Protein AF-A0A6L3CCB9-F1 (afdb_monomer)

Foldseek 3Di:
DEAEDEDEAEAEEEYEYEYYDEYEHYAYYEAEYYDEYEHEHEYEHEYEYEYEHEYEYEHEYYYYYHYDYYYYYYYDD

Radius of gyration: 10.67 Å; Cα contacts (8 Å, |Δi|>4): 228; chains: 1; bounding box: 27×14×30 Å

pLDDT: mean 77.96, std 4.18, range [63.22, 83.0]

Sequence (77 aa):
MAVGVGSGVEVGTGVTVGVGSGVEVGTGVAVGVGSGVEVGTGVAVGVGSGVEVGTGVAVGVGSGVEVGTGVAVGVGS

Nearest PDB structures (foldseek):
  8x0z-assembly1_A  TM=1.797E-01  e=9.640E-01  Flavobacterium frigoris PS1

Structure (mmCIF, N/CA/C/O backbone):
data_AF-A0A6L3CCB9-F1
#
_entry.id   AF-A0A6L3CCB9-F1
#
loop_
_atom_site.group_PDB
_atom_site.id
_atom_site.type_symbol
_atom_site.label_atom_id
_atom_site.label_alt_id
_atom_site.label_comp_id
_atom_site.label_asym_id
_atom_site.label_entity_id
_atom_site.label_seq_id
_atom_site.pdbx_PDB_ins_code
_atom_site.Cartn_x
_atom_site.Cartn_y
_atom_site.Cartn_z
_atom_site.occupancy
_atom_site.B_iso_or_equiv
_atom_site.auth_seq_id
_atom_site.auth_comp_id
_atom_site.auth_asym_id
_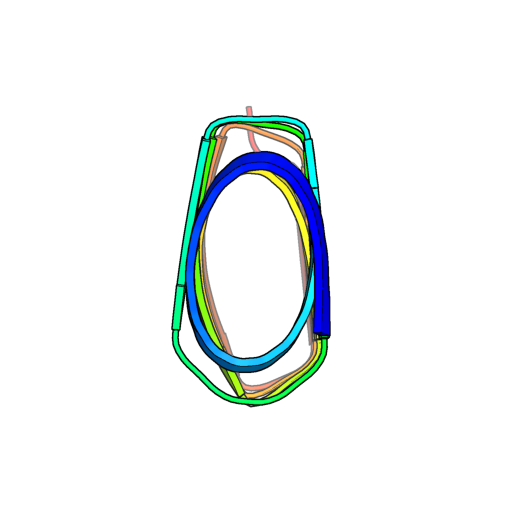atom_site.auth_atom_id
_atom_site.pdbx_PDB_model_num
ATOM 1 N N . MET A 1 1 ? 0.930 5.303 -13.794 1.00 71.75 1 MET A N 1
ATOM 2 C CA . MET A 1 1 ? 1.894 6.394 -14.027 1.00 71.75 1 MET A CA 1
ATOM 3 C C . MET A 1 1 ? 2.725 6.480 -12.774 1.00 71.75 1 MET A C 1
ATOM 5 O O . MET A 1 1 ? 2.178 6.878 -11.755 1.00 71.75 1 MET A O 1
ATOM 9 N N . ALA A 1 2 ? 3.987 6.078 -12.895 1.00 76.44 2 ALA A N 1
ATOM 10 C CA . ALA A 1 2 ? 4.953 6.033 -11.810 1.00 76.44 2 ALA A CA 1
ATOM 11 C C . ALA A 1 2 ? 5.738 7.330 -11.716 1.00 76.44 2 ALA A C 1
ATOM 13 O O . ALA A 1 2 ? 6.304 7.776 -12.719 1.00 76.44 2 ALA A O 1
ATOM 14 N N . VAL A 1 3 ? 5.803 7.921 -10.526 1.00 80.69 3 VAL A N 1
ATOM 15 C CA . VAL A 1 3 ? 6.667 9.067 -10.242 1.00 80.69 3 VAL A CA 1
ATOM 16 C C . VAL A 1 3 ? 7.361 8.841 -8.907 1.00 80.69 3 VAL A C 1
ATOM 18 O O . VAL A 1 3 ? 6.772 9.032 -7.852 1.00 80.69 3 VAL A O 1
ATOM 21 N N . GLY A 1 4 ? 8.637 8.468 -8.920 1.00 80.12 4 GLY A N 1
ATOM 22 C CA . GLY A 1 4 ? 9.323 8.194 -7.664 1.00 80.12 4 GLY A CA 1
ATOM 23 C C . GLY A 1 4 ? 10.838 8.188 -7.739 1.00 80.12 4 GLY A C 1
ATOM 24 O O . GLY A 1 4 ? 11.433 8.153 -8.815 1.00 80.12 4 GLY A O 1
ATOM 25 N N . VAL A 1 5 ? 11.452 8.231 -6.560 1.00 81.75 5 VAL A N 1
ATOM 26 C CA . VAL A 1 5 ? 12.901 8.120 -6.356 1.00 81.75 5 VAL A CA 1
ATOM 27 C C . VAL A 1 5 ? 13.174 6.914 -5.471 1.00 81.75 5 VAL A C 1
ATOM 29 O O . VAL A 1 5 ? 12.865 6.921 -4.282 1.00 81.75 5 VAL A O 1
ATOM 32 N N . GLY A 1 6 ? 13.767 5.876 -6.055 1.00 81.69 6 GLY A N 1
ATOM 33 C CA . GLY A 1 6 ? 14.094 4.639 -5.356 1.00 81.69 6 GLY A CA 1
ATOM 34 C C . GLY A 1 6 ? 13.842 3.402 -6.213 1.00 81.69 6 GLY A C 1
ATOM 35 O O . GLY A 1 6 ? 13.864 3.483 -7.440 1.00 81.69 6 GLY A O 1
ATOM 36 N N . SER A 1 7 ? 13.665 2.250 -5.569 1.00 82.19 7 SER A N 1
ATOM 37 C CA . SER A 1 7 ? 13.468 0.960 -6.243 1.00 82.19 7 SER A CA 1
ATOM 38 C C . SER A 1 7 ? 12.034 0.483 -6.041 1.00 82.19 7 SER A C 1
ATOM 40 O O . SER A 1 7 ? 11.667 0.099 -4.938 1.00 82.19 7 SER A O 1
ATOM 42 N N . GLY A 1 8 ? 11.222 0.501 -7.095 1.00 76.69 8 GLY A N 1
ATOM 43 C CA . GLY A 1 8 ? 9.805 0.145 -7.022 1.00 76.69 8 GLY A CA 1
ATOM 44 C C . GLY A 1 8 ? 9.414 -0.931 -8.028 1.00 76.69 8 GLY A C 1
ATOM 45 O O . GLY A 1 8 ? 9.969 -0.987 -9.127 1.00 76.69 8 GLY A O 1
ATOM 46 N N . VAL A 1 9 ? 8.441 -1.765 -7.664 1.00 80.75 9 VAL A N 1
ATOM 47 C CA . VAL A 1 9 ? 7.724 -2.640 -8.598 1.00 80.75 9 VAL A CA 1
ATOM 48 C C . VAL A 1 9 ? 6.251 -2.271 -8.560 1.00 80.75 9 VAL A C 1
ATOM 50 O O . VAL A 1 9 ? 5.633 -2.330 -7.505 1.00 80.75 9 VAL A O 1
ATOM 53 N N . GLU A 1 10 ? 5.683 -1.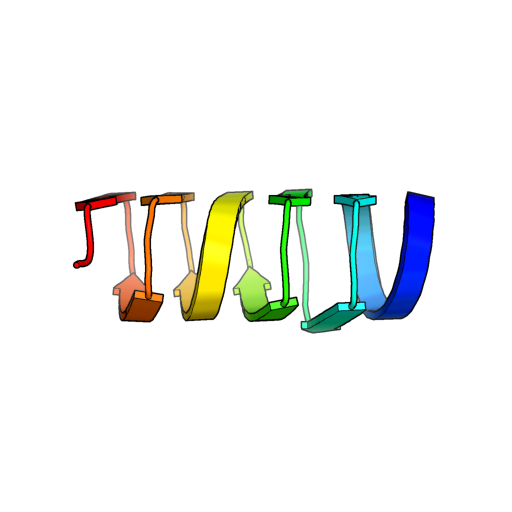945 -9.716 1.00 78.56 10 GLU A N 1
ATOM 54 C CA . GLU A 1 10 ? 4.263 -1.623 -9.846 1.00 78.56 10 GLU A CA 1
ATOM 55 C C . GLU A 1 10 ? 3.564 -2.654 -10.720 1.00 78.56 10 GLU A C 1
ATOM 57 O O . GLU A 1 10 ? 3.976 -2.926 -11.851 1.00 78.56 10 GLU A O 1
AT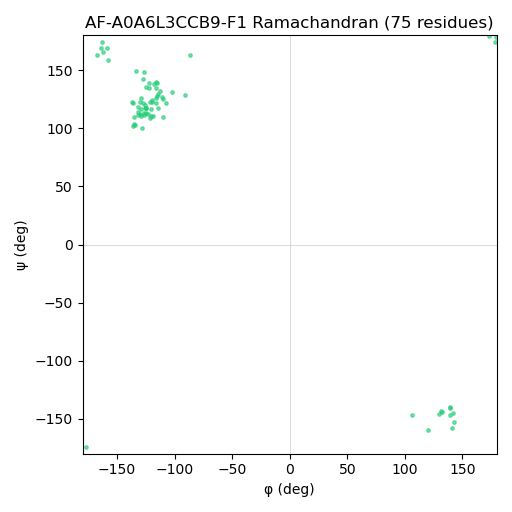OM 62 N N . VAL A 1 11 ? 2.477 -3.215 -10.202 1.00 81.81 11 VAL A N 1
ATOM 63 C CA . VAL A 1 11 ? 1.656 -4.203 -10.893 1.00 81.81 11 VAL A CA 1
ATOM 64 C C . VAL A 1 11 ? 0.202 -3.760 -10.854 1.00 81.81 11 VAL A C 1
ATOM 66 O O . VAL A 1 11 ? -0.507 -3.974 -9.877 1.00 81.81 11 VAL A O 1
ATOM 69 N N . GLY A 1 12 ? -0.276 -3.183 -11.954 1.00 81.44 12 GLY A N 1
ATOM 70 C CA . GLY A 1 12 ? -1.686 -2.853 -12.128 1.00 81.44 12 GLY A CA 1
ATOM 71 C C . GLY A 1 12 ? -1.901 -1.542 -12.869 1.00 81.44 12 GLY A C 1
ATOM 72 O O . GLY A 1 12 ? -1.089 -1.147 -13.705 1.00 81.44 12 GLY A O 1
ATOM 73 N N . THR A 1 13 ? -3.028 -0.885 -12.606 1.00 80.75 13 THR A N 1
ATOM 74 C CA . THR A 1 13 ? -3.410 0.352 -13.298 1.00 80.75 13 THR A CA 1
ATOM 75 C C . THR A 1 13 ? -3.712 1.440 -12.281 1.00 80.75 13 THR A C 1
ATOM 77 O O . THR A 1 13 ? -4.713 1.367 -11.570 1.00 80.75 13 THR A O 1
ATOM 80 N N . GLY A 1 14 ? -2.861 2.461 -12.219 1.00 79.88 14 GLY A N 1
ATOM 81 C CA . GLY A 1 14 ? -2.972 3.496 -11.200 1.00 79.88 14 GLY A CA 1
ATOM 82 C C . GLY A 1 14 ? -1.958 4.625 -11.339 1.00 79.88 14 GLY A C 1
ATOM 83 O O . GLY A 1 14 ? -1.219 4.697 -12.326 1.00 79.88 14 GLY A O 1
ATOM 84 N N . VAL A 1 15 ? -1.955 5.518 -10.357 1.00 81.69 15 VAL A N 1
ATOM 85 C CA . VAL A 1 15 ? -0.955 6.570 -10.155 1.00 81.69 15 VAL A CA 1
ATOM 86 C C . VAL A 1 15 ? -0.199 6.246 -8.884 1.00 81.69 15 VAL A C 1
ATOM 88 O O . VAL A 1 15 ? -0.804 5.959 -7.864 1.00 81.69 15 VAL A O 1
ATOM 91 N N . THR A 1 16 ? 1.112 6.307 -8.952 1.00 74.50 16 THR A N 1
ATOM 92 C CA . THR A 1 16 ? 1.987 5.791 -7.909 1.00 74.50 16 THR A CA 1
ATOM 93 C C . THR A 1 16 ? 3.077 6.831 -7.703 1.00 74.50 16 THR A C 1
ATOM 95 O O . THR A 1 16 ? 3.718 7.296 -8.656 1.00 74.50 16 THR A O 1
ATOM 98 N N . VAL A 1 17 ? 3.204 7.314 -6.471 1.00 81.88 17 VAL A N 1
ATOM 99 C CA . VAL A 1 17 ? 4.141 8.379 -6.123 1.00 81.88 17 VAL A CA 1
ATOM 100 C C . VAL A 1 17 ? 4.920 7.972 -4.895 1.00 81.88 17 VAL A C 1
ATOM 102 O O . VAL A 1 17 ? 4.353 7.904 -3.813 1.00 81.88 17 VAL A O 1
ATOM 105 N N . GLY A 1 18 ? 6.228 7.764 -5.012 1.00 78.00 18 GLY A N 1
ATOM 106 C CA . GLY A 1 18 ? 6.954 7.339 -3.826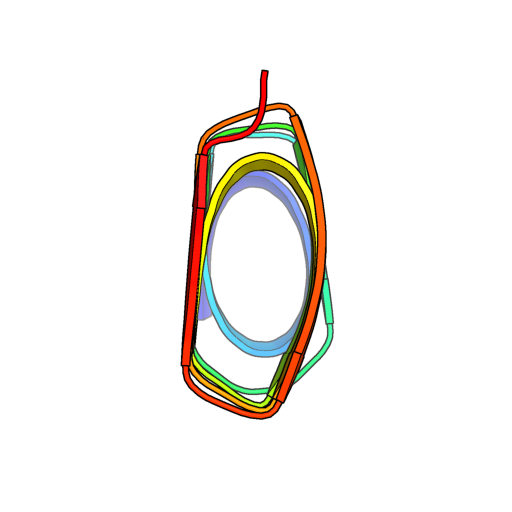 1.00 78.00 18 GLY A CA 1
ATOM 107 C C . GLY A 1 18 ? 8.443 7.590 -3.775 1.00 78.00 18 GLY A C 1
ATOM 108 O O . GLY A 1 18 ? 9.123 7.800 -4.779 1.00 78.00 18 GLY A O 1
ATOM 109 N N . VAL A 1 19 ? 8.952 7.589 -2.548 1.00 79.69 19 VAL A N 1
ATOM 110 C CA . VAL A 1 19 ? 10.373 7.734 -2.241 1.00 79.69 19 VAL A CA 1
ATOM 111 C C . VAL A 1 19 ? 10.800 6.552 -1.382 1.00 79.69 19 VAL A C 1
ATOM 113 O O . VAL A 1 19 ? 10.372 6.447 -0.237 1.00 79.69 19 VAL A O 1
ATOM 116 N N . GLY A 1 20 ? 11.660 5.679 -1.903 1.00 82.06 20 GLY A N 1
ATOM 117 C CA . GLY A 1 20 ? 12.161 4.516 -1.168 1.00 82.06 20 GLY A CA 1
ATOM 118 C C . GLY A 1 20 ? 12.033 3.200 -1.930 1.00 82.06 20 GLY A C 1
ATOM 119 O O . GLY A 1 20 ? 12.254 3.163 -3.139 1.00 82.06 20 GLY A O 1
ATOM 120 N N . SER A 1 21 ? 11.787 2.102 -1.218 1.00 81.62 21 SER A N 1
ATOM 121 C CA . SER A 1 21 ? 11.750 0.761 -1.814 1.00 81.62 21 SER A CA 1
ATOM 122 C C . SER A 1 21 ? 10.390 0.110 -1.630 1.00 81.62 21 SER A C 1
ATOM 124 O O . SER A 1 21 ? 9.968 -0.071 -0.498 1.00 81.62 21 SER A O 1
ATOM 126 N N . GLY A 1 22 ? 9.699 -0.301 -2.688 1.00 76.19 22 GLY A N 1
ATOM 127 C CA . GLY A 1 22 ? 8.372 -0.873 -2.475 1.00 76.19 22 GLY A CA 1
ATOM 128 C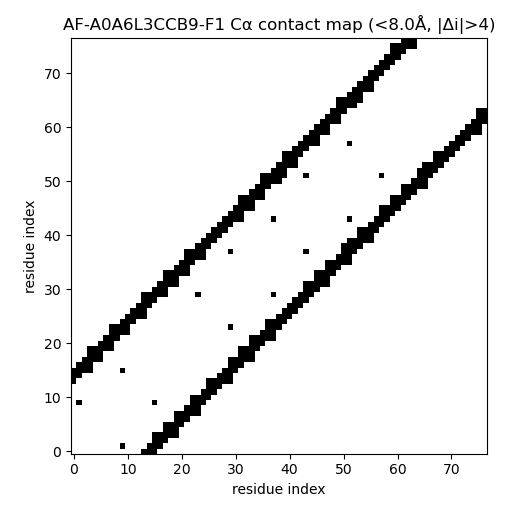 C . GLY A 1 22 ? 7.778 -1.667 -3.617 1.00 76.19 22 GLY A C 1
ATOM 129 O O . GLY A 1 22 ? 8.306 -1.700 -4.729 1.00 76.19 22 GLY A O 1
ATOM 130 N N . VAL A 1 23 ? 6.681 -2.348 -3.304 1.00 80.00 23 VAL A N 1
ATOM 131 C CA . VAL A 1 23 ? 5.899 -3.123 -4.264 1.00 80.00 23 VAL A CA 1
ATOM 132 C C . VAL A 1 23 ? 4.447 -2.695 -4.164 1.00 80.00 23 VAL A C 1
ATOM 134 O O . VAL A 1 23 ? 3.839 -2.834 -3.112 1.00 80.00 23 VAL A O 1
ATOM 137 N N . GLU A 1 24 ? 3.885 -2.229 -5.266 1.00 75.19 24 GLU A N 1
ATOM 138 C CA . GLU A 1 24 ? 2.495 -1.799 -5.338 1.00 75.19 24 GLU A CA 1
ATOM 139 C C . GLU A 1 24 ? 1.736 -2.701 -6.306 1.00 75.19 24 GLU A C 1
ATOM 141 O O . GLU A 1 24 ? 2.143 -2.898 -7.455 1.00 75.19 24 GLU A O 1
ATOM 146 N N . VAL A 1 25 ? 0.630 -3.279 -5.846 1.00 82.06 25 VAL A N 1
ATOM 147 C CA . VAL A 1 25 ? -0.190 -4.208 -6.620 1.00 82.06 25 VAL A CA 1
ATOM 148 C C . VAL A 1 25 ? -1.650 -3.788 -6.563 1.00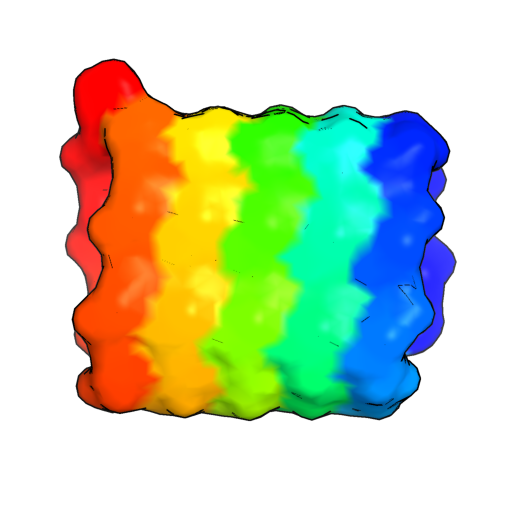 82.06 25 VAL A C 1
ATOM 150 O O . VAL A 1 25 ? -2.311 -3.931 -5.540 1.00 82.06 25 VAL A O 1
ATOM 153 N N . GLY A 1 26 ? -2.198 -3.356 -7.695 1.00 81.62 26 GLY A N 1
ATOM 154 C CA . GLY A 1 26 ? -3.635 -3.185 -7.857 1.00 81.62 26 GLY A CA 1
ATOM 155 C C . GLY A 1 26 ? -4.044 -1.936 -8.623 1.00 81.62 26 GLY A C 1
ATOM 156 O O . GLY A 1 26 ? -3.502 -1.620 -9.680 1.00 81.62 26 GLY A O 1
ATOM 157 N N . THR A 1 27 ? -5.118 -1.296 -8.174 1.00 82.94 27 THR A N 1
ATOM 158 C CA . THR A 1 27 ? -5.832 -0.277 -8.957 1.00 82.94 27 THR A CA 1
ATOM 159 C C . THR A 1 27 ? -6.094 0.974 -8.139 1.00 82.94 27 THR A C 1
ATOM 161 O O . THR A 1 27 ? -6.838 0.915 -7.170 1.00 82.94 27 THR A O 1
ATOM 164 N N . GLY A 1 28 ? -5.562 2.129 -8.544 1.00 82.81 28 GLY A N 1
ATOM 165 C CA . GLY A 1 28 ? -5.874 3.397 -7.875 1.00 82.81 28 GLY A CA 1
ATOM 166 C C . GLY A 1 28 ? -4.681 4.323 -7.683 1.00 82.81 28 GLY A C 1
ATOM 167 O O . GLY A 1 28 ? -3.910 4.504 -8.621 1.00 82.81 28 GLY A O 1
ATOM 168 N N . VAL A 1 29 ? -4.587 4.978 -6.526 1.00 81.31 29 VAL A N 1
ATOM 169 C CA . VAL A 1 29 ? -3.555 5.979 -6.226 1.00 81.31 29 VAL A CA 1
ATOM 170 C C . VAL A 1 29 ? -2.750 5.554 -5.002 1.00 81.31 29 VAL A C 1
ATOM 172 O O . VAL A 1 29 ? -3.326 5.406 -3.935 1.00 81.31 29 VAL A O 1
ATOM 175 N N . ALA A 1 30 ? -1.440 5.416 -5.135 1.00 75.00 30 ALA A N 1
ATOM 176 C CA . ALA A 1 30 ? -0.528 5.107 -4.038 1.00 75.00 30 ALA A CA 1
ATOM 177 C C . ALA A 1 30 ? 0.446 6.269 -3.824 1.00 75.00 30 ALA A C 1
ATOM 179 O O . ALA A 1 30 ? 0.969 6.831 -4.795 1.00 75.00 30 ALA A O 1
ATOM 180 N N . VAL A 1 31 ? 0.661 6.665 -2.568 1.00 81.62 31 VAL A N 1
ATOM 181 C CA . VAL A 1 31 ? 1.632 7.697 -2.189 1.00 81.62 31 VAL A CA 1
ATOM 182 C C . VAL A 1 31 ? 2.456 7.234 -0.990 1.00 81.62 31 VAL A C 1
ATOM 184 O O . VAL A 1 31 ? 1.994 7.307 0.142 1.00 81.62 31 VAL A O 1
ATOM 187 N N . GLY A 1 32 ? 3.697 6.812 -1.221 1.00 77.00 32 GLY A N 1
ATOM 188 C CA . GLY A 1 32 ? 4.520 6.150 -0.209 1.00 77.00 32 GLY A CA 1
ATOM 189 C C . GLY A 1 32 ? 5.874 6.819 0.036 1.00 77.00 32 GLY A C 1
ATOM 190 O O . GLY A 1 32 ? 6.608 7.117 -0.902 1.00 77.00 32 GLY A O 1
ATOM 191 N N . VAL A 1 33 ? 6.290 7.001 1.288 1.00 80.81 33 VAL A N 1
ATOM 192 C CA . VAL A 1 33 ? 7.690 7.325 1.623 1.00 80.81 33 VAL A CA 1
ATOM 193 C C . VAL A 1 33 ? 8.243 6.279 2.582 1.00 80.81 33 VAL A C 1
ATOM 195 O O . VAL A 1 33 ? 7.848 6.233 3.740 1.00 80.81 33 VAL A O 1
ATOM 198 N N . GLY A 1 34 ? 9.198 5.468 2.130 1.00 82.25 34 GLY A N 1
ATOM 199 C CA . GLY A 1 34 ? 9.856 4.452 2.948 1.00 82.25 34 GLY A CA 1
ATOM 200 C C . GLY A 1 34 ? 9.922 3.088 2.270 1.00 82.25 34 GLY A C 1
ATOM 201 O O . GLY A 1 34 ? 10.205 3.010 1.076 1.00 82.25 34 GLY A O 1
ATOM 202 N N . SER A 1 35 ? 9.767 2.014 3.048 1.00 81.94 35 SER A N 1
ATOM 203 C CA . SER A 1 35 ? 9.884 0.643 2.540 1.00 81.94 35 SER A CA 1
ATOM 204 C C . SER A 1 35 ? 8.593 -0.146 2.704 1.00 81.94 35 SER A C 1
ATOM 206 O O . SER A 1 35 ? 8.263 -0.501 3.826 1.00 81.94 35 SER A O 1
ATOM 208 N N . GLY A 1 36 ? 7.865 -0.482 1.642 1.00 75.88 36 GLY A N 1
ATOM 209 C CA . GLY A 1 36 ? 6.558 -1.108 1.854 1.00 75.88 36 GLY A CA 1
ATOM 210 C C . GLY A 1 36 ? 5.976 -1.914 0.713 1.00 75.88 36 GLY A C 1
ATOM 211 O O . GLY A 1 36 ? 6.490 -1.926 -0.403 1.00 75.88 36 GLY A O 1
ATOM 212 N N . VAL A 1 37 ? 4.905 -2.635 1.031 1.00 79.94 37 VAL A N 1
ATOM 213 C CA . VAL A 1 37 ? 4.121 -3.393 0.058 1.00 79.94 37 VAL A CA 1
ATOM 214 C C . VAL A 1 37 ? 2.665 -2.970 0.163 1.00 79.94 37 VAL A C 1
ATOM 216 O O . VAL A 1 37 ? 2.038 -3.189 1.192 1.00 79.94 37 VAL A O 1
ATOM 219 N N . GLU A 1 38 ? 2.117 -2.411 -0.905 1.00 72.38 38 GLU A N 1
ATOM 220 C CA . GLU A 1 38 ? 0.714 -2.018 -0.979 1.00 72.38 38 GLU A CA 1
ATOM 221 C C . GLU A 1 38 ? -0.014 -2.940 -1.955 1.00 72.38 38 GLU A C 1
ATOM 223 O O . GLU A 1 38 ? 0.412 -3.128 -3.093 1.00 72.38 38 GLU A O 1
ATOM 228 N N . VAL A 1 39 ? -1.113 -3.553 -1.520 1.00 81.88 39 VAL A N 1
ATOM 229 C CA . VAL A 1 39 ? -1.926 -4.444 -2.351 1.00 81.88 39 VAL A CA 1
ATOM 230 C C . VAL A 1 39 ? -3.390 -4.062 -2.225 1.00 81.88 39 VAL A C 1
ATOM 232 O O . VAL A 1 39 ? -4.013 -4.285 -1.190 1.00 81.88 39 VAL A O 1
ATOM 235 N N . GLY A 1 40 ? -3.996 -3.530 -3.280 1.00 80.56 40 GLY A N 1
ATOM 236 C CA . GLY A 1 40 ? -5.370 -3.085 -3.137 1.00 80.56 40 GLY A CA 1
ATOM 237 C C . GLY A 1 40 ? -5.989 -2.332 -4.290 1.00 80.56 40 GLY A C 1
ATOM 238 O O . GLY A 1 40 ? -5.379 -2.063 -5.324 1.00 80.56 40 GLY A O 1
ATOM 239 N N . THR A 1 41 ? -7.249 -1.970 -4.081 1.00 82.25 41 THR A N 1
ATOM 240 C CA . THR A 1 41 ? -7.975 -1.079 -4.983 1.00 82.25 41 THR A CA 1
ATOM 241 C C . THR A 1 41 ? -8.419 0.159 -4.214 1.00 82.25 41 THR A C 1
ATOM 243 O O . THR A 1 41 ? -9.227 0.046 -3.293 1.00 82.2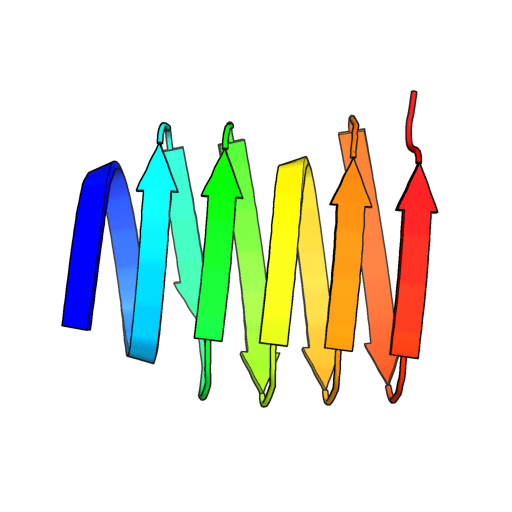5 41 THR A O 1
ATOM 246 N N . GLY A 1 42 ? -7.921 1.341 -4.578 1.00 83.00 42 GLY A N 1
ATOM 247 C CA . GLY A 1 42 ? -8.282 2.595 -3.916 1.00 83.00 42 GLY A CA 1
ATOM 248 C C . GLY A 1 42 ? -7.125 3.578 -3.755 1.00 83.00 42 GLY A C 1
ATOM 249 O O . GLY A 1 42 ? -6.310 3.712 -4.661 1.00 83.00 42 GLY A O 1
ATOM 250 N N . VAL A 1 43 ? -7.107 4.323 -2.650 1.00 80.88 43 VAL A N 1
ATOM 251 C CA . VAL A 1 43 ? -6.089 5.343 -2.364 1.00 80.88 43 VAL A CA 1
ATOM 252 C C . VAL A 1 43 ? -5.293 4.944 -1.126 1.00 80.88 43 VAL A C 1
ATOM 254 O O . VAL A 1 43 ? -5.881 4.805 -0.063 1.00 80.88 43 VAL A O 1
ATOM 257 N N . ALA A 1 44 ? -3.980 4.799 -1.236 1.00 74.19 44 ALA A N 1
ATOM 258 C CA . ALA A 1 44 ? -3.094 4.522 -0.109 1.00 74.19 44 ALA A CA 1
ATOM 259 C C . ALA A 1 44 ? -2.090 5.667 0.059 1.00 74.19 44 ALA A C 1
ATOM 261 O O . ALA A 1 44 ? -1.595 6.217 -0.929 1.00 74.19 44 ALA A O 1
ATOM 262 N N . VAL A 1 45 ? -1.840 6.075 1.304 1.00 80.50 45 VAL A N 1
ATOM 263 C CA . VAL A 1 45 ? -0.835 7.086 1.645 1.00 80.50 45 VAL A CA 1
ATOM 264 C C . VAL A 1 45 ? -0.034 6.621 2.857 1.00 80.50 45 VAL A C 1
ATOM 266 O O . VAL A 1 45 ? -0.494 6.749 3.989 1.00 80.50 45 VAL A O 1
ATOM 269 N N . GLY A 1 46 ? 1.176 6.126 2.625 1.00 75.25 46 GLY A N 1
ATOM 270 C CA . GLY A 1 46 ? 2.034 5.541 3.650 1.00 75.25 46 GLY A CA 1
ATOM 271 C C . GLY A 1 46 ? 3.324 6.332 3.873 1.00 75.25 46 GLY A C 1
ATOM 272 O O . GLY A 1 46 ? 3.992 6.742 2.926 1.00 75.25 46 GLY A O 1
ATOM 273 N N . VAL A 1 47 ? 3.753 6.513 5.121 1.00 79.69 47 VAL A N 1
ATOM 274 C CA . VAL A 1 47 ? 5.121 6.960 5.436 1.00 79.69 47 VAL A CA 1
ATOM 275 C C . VAL A 1 47 ? 5.739 6.029 6.468 1.00 79.69 47 VAL A C 1
ATOM 277 O O . VAL A 1 47 ? 5.362 6.064 7.631 1.00 79.69 47 VAL A O 1
ATOM 280 N N . GLY A 1 48 ? 6.729 5.228 6.087 1.00 80.56 48 GLY A N 1
ATOM 281 C CA . GLY A 1 48 ? 7.418 4.321 7.001 1.00 80.56 48 GLY A CA 1
ATOM 282 C C . GLY A 1 48 ? 7.704 2.965 6.377 1.00 80.56 48 GLY A C 1
ATOM 283 O O . GLY A 1 48 ? 8.031 2.883 5.195 1.00 80.56 48 GLY A O 1
ATOM 284 N N . SER A 1 49 ? 7.672 1.908 7.190 1.00 81.50 49 SER A N 1
ATOM 285 C CA . SER A 1 49 ? 7.926 0.550 6.708 1.00 81.50 49 SER A CA 1
ATOM 286 C C . SER A 1 49 ? 6.751 -0.377 6.962 1.00 81.50 49 SER A C 1
ATOM 288 O O . SER A 1 49 ? 6.521 -0.762 8.103 1.00 81.50 49 SER A O 1
ATOM 290 N N . GLY A 1 50 ? 6.011 -0.784 5.935 1.00 74.81 50 GLY A N 1
ATOM 291 C CA . GLY A 1 50 ? 4.779 -1.522 6.193 1.00 74.81 50 GLY A CA 1
ATOM 292 C C . GLY A 1 50 ? 4.191 -2.288 5.027 1.00 74.81 50 GLY A C 1
ATOM 293 O O . GLY A 1 50 ? 4.689 -2.244 3.905 1.00 74.81 50 GLY A O 1
ATOM 294 N N . VAL A 1 51 ? 3.136 -3.037 5.331 1.00 78.00 51 VAL A N 1
ATOM 295 C CA . VAL A 1 51 ? 2.346 -3.763 4.338 1.00 78.00 51 VAL A CA 1
ATOM 296 C C . VAL A 1 51 ? 0.889 -3.348 4.469 1.00 78.00 51 VAL A C 1
ATOM 298 O O . VAL A 1 51 ? 0.270 -3.597 5.500 1.00 78.00 51 VAL A O 1
ATOM 301 N N . GLU A 1 52 ? 0.330 -2.750 3.428 1.00 69.50 52 GLU A N 1
ATOM 302 C CA . GLU A 1 52 ? -1.074 -2.351 3.382 1.00 69.50 52 GLU A CA 1
ATOM 303 C C . GLU A 1 52 ? -1.816 -3.244 2.392 1.00 69.50 52 GLU A C 1
ATOM 305 O O . GLU A 1 52 ? -1.418 -3.373 1.236 1.00 69.50 52 GLU A O 1
ATOM 310 N N . VAL A 1 53 ? -2.894 -3.894 2.833 1.00 79.75 53 VAL A N 1
ATOM 311 C CA . VAL A 1 53 ? -3.732 -4.728 1.966 1.00 79.75 53 VAL A CA 1
ATOM 312 C C . VAL A 1 53 ? -5.192 -4.336 2.113 1.00 79.75 53 VAL A C 1
ATOM 314 O O . VAL A 1 53 ? -5.786 -4.514 3.174 1.00 79.75 53 VAL A O 1
ATOM 317 N N . GLY A 1 54 ? -5.836 -3.850 1.057 1.00 75.06 54 GLY A N 1
ATOM 318 C CA . GLY A 1 54 ? -7.216 -3.417 1.230 1.00 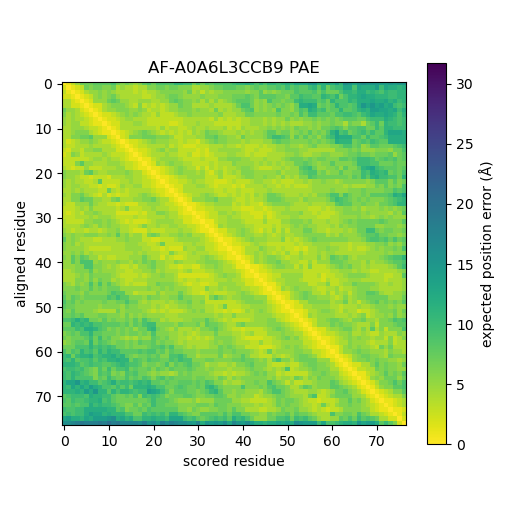75.06 54 GLY A CA 1
ATOM 319 C C . GLY A 1 54 ? -7.934 -2.856 0.024 1.00 75.06 54 GLY A C 1
ATOM 320 O O . GLY A 1 54 ? -7.416 -2.741 -1.081 1.00 75.06 54 GLY A O 1
ATOM 321 N N . THR A 1 55 ? -9.196 -2.519 0.249 1.00 79.81 55 THR A N 1
ATOM 322 C CA . THR A 1 55 ? -10.028 -1.808 -0.725 1.00 79.81 55 THR A CA 1
ATOM 323 C C . THR A 1 55 ? -10.577 -0.551 -0.072 1.00 79.81 55 THR A C 1
ATOM 325 O O . THR A 1 55 ? -11.323 -0.649 0.900 1.00 79.81 55 THR A O 1
ATOM 328 N N . GLY A 1 56 ? -10.235 0.627 -0.590 1.00 79.19 56 GLY A N 1
ATOM 329 C CA . GLY A 1 56 ? -10.683 1.901 -0.023 1.00 79.19 56 GLY A CA 1
ATOM 330 C C . GLY A 1 56 ? -9.563 2.919 0.153 1.00 79.19 56 GLY A C 1
ATOM 331 O O . GLY A 1 56 ? -8.701 3.024 -0.711 1.00 79.19 56 GLY A O 1
ATOM 332 N N . VAL A 1 57 ? -9.627 3.720 1.217 1.00 77.94 57 VAL A N 1
ATOM 333 C CA . VAL A 1 57 ? -8.657 4.790 1.484 1.00 77.94 57 VAL A CA 1
ATOM 334 C C . VAL A 1 57 ? -7.877 4.473 2.756 1.00 77.94 57 VAL A C 1
ATOM 336 O O . VAL A 1 57 ? -8.477 4.408 3.825 1.00 77.94 57 VAL A O 1
ATOM 339 N N . ALA A 1 58 ? -6.564 4.304 2.658 1.00 70.44 58 ALA A N 1
ATOM 340 C CA . ALA A 1 58 ? -5.679 4.077 3.796 1.00 70.44 58 ALA A CA 1
ATOM 341 C C . ALA A 1 58 ? -4.679 5.231 3.934 1.00 70.44 58 ALA A C 1
ATOM 343 O O . ALA A 1 58 ? -4.185 5.754 2.933 1.00 70.44 58 ALA A O 1
ATOM 344 N N . VAL A 1 59 ? -4.416 5.657 5.171 1.00 77.81 59 VAL A N 1
ATOM 345 C CA . VAL A 1 59 ? -3.357 6.620 5.492 1.00 77.81 59 VAL A CA 1
ATOM 346 C C . VAL A 1 59 ? -2.587 6.129 6.716 1.00 77.81 59 VAL A C 1
ATOM 348 O O . VAL A 1 59 ? -3.114 6.168 7.828 1.00 77.81 59 VAL A O 1
ATOM 351 N N . GLY A 1 60 ? -1.344 5.701 6.523 1.00 70.75 60 GLY A N 1
ATOM 352 C CA . GLY A 1 60 ? -0.502 5.118 7.563 1.00 70.75 60 GLY A CA 1
ATOM 353 C C . GLY A 1 60 ? 0.809 5.879 7.752 1.00 70.75 60 GLY A C 1
ATOM 354 O O . GLY A 1 60 ? 1.459 6.281 6.789 1.00 70.75 60 GLY A O 1
ATOM 355 N N . VAL A 1 61 ? 1.248 6.068 8.997 1.00 76.44 61 VAL A N 1
ATOM 356 C CA . VAL A 1 61 ? 2.615 6.537 9.292 1.00 76.44 61 VAL A CA 1
ATOM 357 C C . VAL A 1 61 ? 3.260 5.622 10.323 1.00 76.44 61 VAL A C 1
ATOM 359 O O . VAL A 1 61 ? 2.703 5.443 11.395 1.00 76.44 61 VAL A O 1
ATOM 362 N N . GLY A 1 62 ? 4.442 5.077 10.051 1.00 75.31 62 GLY A N 1
ATOM 363 C CA . GLY A 1 62 ? 5.194 4.226 10.974 1.00 75.31 62 GLY A CA 1
ATOM 364 C C . GLY A 1 62 ? 5.462 2.835 10.414 1.00 75.31 62 GLY A C 1
ATOM 365 O O . GLY A 1 62 ? 5.458 2.634 9.197 1.00 75.31 62 GLY A O 1
ATOM 366 N N . SER A 1 63 ? 5.745 1.880 11.301 1.00 79.56 63 SER A N 1
ATOM 367 C CA . SER A 1 63 ? 5.916 0.486 10.900 1.00 79.56 63 SER A CA 1
ATOM 368 C C . SER A 1 63 ? 4.677 -0.337 11.222 1.00 79.56 63 SER A C 1
ATOM 370 O O . SER A 1 63 ? 4.171 -0.276 12.343 1.00 79.56 63 SER A O 1
ATOM 372 N N . GLY A 1 64 ? 4.173 -1.123 10.269 1.00 71.94 64 GLY A N 1
ATOM 373 C CA . GLY A 1 64 ? 2.941 -1.870 10.515 1.00 71.94 64 GLY A CA 1
ATOM 374 C C . GLY A 1 64 ? 2.420 -2.707 9.357 1.00 71.94 64 GLY A C 1
ATOM 375 O O . GLY A 1 64 ? 2.947 -2.684 8.247 1.00 71.94 64 GLY A O 1
ATOM 376 N N . VAL A 1 65 ? 1.372 -3.474 9.651 1.00 75.50 65 VAL A N 1
ATOM 377 C CA . VAL A 1 65 ? 0.587 -4.198 8.652 1.00 75.50 65 VAL A CA 1
ATOM 378 C C . VAL A 1 65 ? -0.870 -3.811 8.834 1.00 75.50 65 VAL A C 1
ATOM 380 O O . VAL A 1 65 ? -1.434 -4.043 9.904 1.00 75.50 65 VAL A O 1
ATOM 383 N N . GLU A 1 66 ? -1.475 -3.244 7.799 1.00 65.56 66 GLU A N 1
ATOM 384 C CA . GLU A 1 66 ? -2.879 -2.848 7.803 1.00 65.56 66 GLU A CA 1
ATOM 385 C C . GLU A 1 66 ? -3.653 -3.687 6.792 1.00 65.56 66 GLU A C 1
ATOM 387 O O . GLU A 1 66 ? -3.252 -3.821 5.636 1.00 65.56 66 GLU A O 1
ATOM 392 N N . VAL A 1 67 ? -4.769 -4.274 7.231 1.00 76.94 67 VAL A N 1
ATOM 393 C CA . VAL A 1 67 ? -5.682 -4.999 6.345 1.00 76.94 67 VAL A CA 1
ATOM 394 C C . VAL A 1 67 ? -7.096 -4.505 6.577 1.00 76.94 67 VAL A C 1
ATOM 396 O O . VAL A 1 67 ? -7.601 -4.584 7.697 1.00 76.94 67 VAL A O 1
ATOM 399 N N . GLY A 1 68 ? -7.756 -4.009 5.534 1.00 71.94 68 GLY A N 1
ATOM 400 C CA . GLY A 1 68 ? -9.066 -3.399 5.717 1.00 71.94 68 GLY A CA 1
ATOM 401 C C . GLY A 1 68 ? -9.850 -3.138 4.442 1.00 71.94 68 GLY A C 1
ATOM 402 O O . GLY A 1 68 ? -9.329 -3.114 3.330 1.00 71.94 68 GLY A O 1
ATOM 403 N N . THR A 1 69 ? -11.148 -2.921 4.630 1.00 78.62 69 THR A N 1
ATOM 404 C CA . THR A 1 69 ? -12.022 -2.362 3.598 1.00 78.62 69 THR A CA 1
ATOM 405 C C . THR A 1 69 ? -12.660 -1.095 4.147 1.00 78.62 69 THR A C 1
ATOM 407 O O . THR A 1 69 ? -13.101 -1.078 5.295 1.00 78.62 69 THR A O 1
ATOM 410 N N . GLY A 1 70 ? -12.686 -0.026 3.352 1.00 78.69 70 GLY A N 1
ATOM 411 C CA . GLY A 1 70 ? -13.192 1.279 3.775 1.00 78.69 70 GLY A CA 1
ATOM 412 C C . GLY A 1 70 ? -12.089 2.308 4.012 1.00 78.69 70 GLY A C 1
ATOM 413 O O . GLY A 1 70 ? -11.106 2.339 3.278 1.00 78.69 70 GLY A O 1
ATOM 414 N N . VAL A 1 71 ? -12.298 3.203 4.978 1.00 80.50 71 VAL A N 1
ATOM 415 C CA . VAL A 1 71 ? -11.364 4.295 5.286 1.00 80.50 71 VAL A CA 1
ATOM 416 C C . VAL A 1 71 ? -10.649 4.001 6.600 1.00 80.50 71 VAL A C 1
ATOM 418 O O . VAL A 1 71 ? -11.315 3.846 7.624 1.00 80.50 71 VAL A O 1
ATOM 421 N N . ALA A 1 72 ? -9.320 3.943 6.571 1.00 72.81 72 ALA A N 1
ATOM 422 C CA . ALA A 1 72 ? -8.476 3.710 7.738 1.00 72.81 72 ALA A CA 1
ATOM 423 C C . ALA A 1 72 ? -7.392 4.789 7.850 1.00 72.81 72 ALA A C 1
ATOM 425 O O . ALA A 1 72 ? -6.857 5.254 6.844 1.00 72.81 72 ALA A O 1
ATOM 426 N N . VAL A 1 73 ? -7.093 5.199 9.085 1.00 79.19 73 VAL A N 1
ATOM 427 C CA . VAL A 1 73 ? -5.974 6.093 9.398 1.00 79.19 73 VAL A CA 1
ATOM 428 C C . VAL A 1 73 ? -5.257 5.546 10.625 1.00 79.19 73 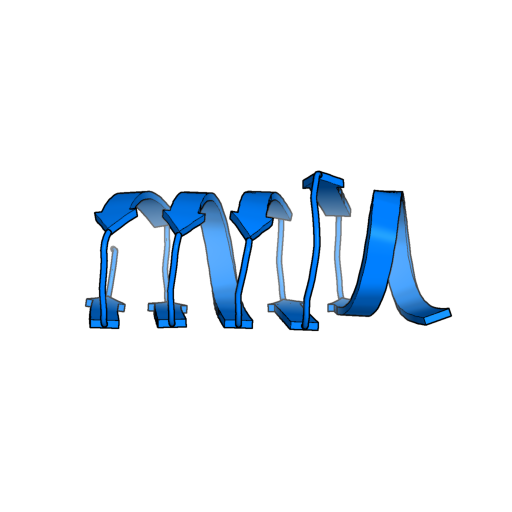VAL A C 1
ATOM 430 O O . VAL A 1 73 ? -5.882 5.400 11.680 1.00 79.19 73 VAL A O 1
ATOM 433 N N . GLY A 1 74 ? -3.967 5.252 10.490 1.00 71.56 74 GLY A N 1
ATOM 434 C CA . GLY A 1 74 ? -3.157 4.607 11.518 1.00 71.56 74 GLY A CA 1
ATOM 435 C C . GLY A 1 74 ? -1.809 5.291 11.722 1.00 71.56 74 GLY A C 1
ATOM 436 O O . GLY A 1 74 ? -1.227 5.868 10.804 1.00 71.56 74 GLY A O 1
ATOM 437 N N . VAL A 1 75 ? -1.302 5.239 12.955 1.00 77.31 75 VAL A N 1
ATOM 438 C CA . VAL A 1 75 ? 0.085 5.605 13.262 1.00 77.31 75 VAL A CA 1
ATOM 439 C C . VAL A 1 75 ? 0.724 4.440 14.010 1.00 77.31 75 VAL A C 1
ATOM 441 O O . VAL A 1 75 ? 0.302 4.103 15.117 1.00 77.31 75 VAL A O 1
ATOM 444 N N . GLY A 1 76 ? 1.702 3.806 13.373 1.00 71.44 76 GLY A N 1
ATOM 445 C CA . GLY A 1 76 ? 2.531 2.747 13.933 1.00 71.44 76 GLY A CA 1
ATOM 446 C C . GLY A 1 76 ? 3.746 3.300 14.677 1.00 71.44 76 GLY A C 1
ATOM 447 O O . GLY A 1 76 ? 4.130 4.459 14.519 1.00 71.44 76 GLY A O 1
ATOM 448 N N . SER A 1 77 ? 4.348 2.447 15.502 1.00 63.22 77 SER A N 1
ATOM 449 C CA . SER A 1 77 ? 5.612 2.708 16.208 1.00 63.22 77 SER A CA 1
ATOM 450 C C . SER A 1 77 ? 6.839 2.520 15.324 1.00 63.22 77 SER A C 1
ATOM 452 O O . SER A 1 77 ? 6.796 1.621 14.450 1.00 63.22 77 SER A O 1
#

Secondary structure (DSSP, 8-state):
-EEEEEEEEEEEEEEEEEEEEEEEEEEEEEEEEEEEEEEEEEEEEEEEEEEEEEEEEEEEEEEEEEEEEEEEEEE--

Mean predicted aligned error: 5.54 Å

Solvent-accessible surface area (backbone atoms only — not comparable to full-atom values): 3666 Å² total; per-residue (Å²): 88,82,50,70,54,70,54,74,47,81,48,72,56,44,38,38,37,36,41,38,39,37,38,40,37,39,36,37,38,40,38,38,40,36,41,36,37,41,39,37,41,36,37,41,38,38,39,35,42,35,38,41,40,37,40,36,39,40,37,41,37,32,37,51,76,49,76,52,74,47,80,48,78,49,76,42,109